Protein AF-A0A7D5W4B3-F1 (afdb_monomer)

Mean predicted aligned error: 7.92 Å

pLDDT: mean 83.07, std 14.77, range [41.31, 96.25]

Sequence (116 aa):
MAVPKTFWTSKSHEIPRAGAFAKDMVEQARRQGVKSESQIPDDLLISAIEHKVVNGGGSFKKWSGRDALRQLEYVDDNSAQVSLRRLISTVVRSTHPEFYDPRLVKRPNTSSVFTS

Organism: Pseudomonas putida (NCBI:txid303)

Structure (mmCIF, N/CA/C/O backbone):
data_AF-A0A7D5W4B3-F1
#
_entry.id   AF-A0A7D5W4B3-F1
#
loop_
_atom_site.group_PDB
_atom_site.id
_atom_site.type_symbol
_atom_site.label_atom_id
_atom_site.label_alt_id
_atom_site.label_comp_id
_atom_site.label_asym_id
_atom_site.label_entity_id
_atom_site.label_seq_id
_atom_site.pdbx_PDB_ins_code
_atom_site.Cartn_x
_atom_site.Cartn_y
_atom_site.Cartn_z
_atom_site.occupancy
_atom_site.B_iso_or_equiv
_atom_site.auth_seq_id
_atom_site.auth_comp_id
_atom_site.auth_asym_id
_atom_site.auth_atom_id
_atom_site.pdbx_PDB_model_num
ATOM 1 N N . MET A 1 1 ? -2.275 -13.425 -0.079 1.00 65.50 1 MET A N 1
ATOM 2 C CA . MET A 1 1 ? -0.846 -13.764 -0.278 1.00 65.50 1 MET A CA 1
ATOM 3 C C . MET A 1 1 ? -0.049 -12.478 -0.254 1.00 65.50 1 MET A C 1
ATOM 5 O O . MET A 1 1 ? -0.571 -11.474 -0.723 1.00 65.50 1 MET A O 1
ATOM 9 N N . ALA A 1 2 ? 1.161 -12.503 0.300 1.00 80.44 2 ALA A N 1
ATOM 10 C CA . ALA A 1 2 ? 2.033 -11.332 0.330 1.00 80.44 2 ALA A CA 1
ATOM 11 C C . ALA A 1 2 ? 2.526 -10.966 -1.080 1.00 80.44 2 ALA A C 1
ATOM 13 O O . ALA A 1 2 ? 2.607 -11.826 -1.956 1.00 80.44 2 ALA A O 1
ATOM 14 N N . VAL A 1 3 ? 2.848 -9.691 -1.287 1.00 85.75 3 VAL A N 1
ATOM 15 C CA . VAL A 1 3 ? 3.474 -9.202 -2.522 1.00 85.75 3 VAL A CA 1
ATOM 16 C C . VAL A 1 3 ? 4.899 -9.746 -2.640 1.00 85.75 3 VAL A C 1
ATOM 18 O O . VAL A 1 3 ? 5.660 -9.597 -1.676 1.00 85.75 3 VAL A O 1
ATOM 21 N N . PRO A 1 4 ? 5.276 -10.371 -3.775 1.00 87.12 4 PRO A N 1
ATOM 22 C CA . PRO A 1 4 ? 6.627 -10.881 -3.977 1.00 87.12 4 PRO A CA 1
ATOM 23 C C . PRO A 1 4 ? 7.687 -9.797 -3.769 1.00 87.12 4 PRO A C 1
ATOM 25 O O . PRO A 1 4 ? 7.521 -8.656 -4.191 1.00 87.12 4 PRO A O 1
ATOM 28 N N . LYS A 1 5 ? 8.820 -10.154 -3.154 1.00 87.06 5 LYS A N 1
ATOM 29 C CA . LYS A 1 5 ? 9.932 -9.209 -2.955 1.00 87.06 5 LYS A CA 1
ATOM 30 C C . LYS A 1 5 ? 10.468 -8.669 -4.287 1.00 87.06 5 LYS A C 1
ATOM 32 O O . LYS A 1 5 ? 10.794 -7.492 -4.376 1.00 87.06 5 LYS A O 1
ATOM 37 N N . THR A 1 6 ? 10.495 -9.516 -5.316 1.00 87.75 6 THR A N 1
ATOM 38 C CA . THR A 1 6 ? 10.935 -9.168 -6.674 1.00 87.75 6 THR A CA 1
ATOM 39 C C . THR A 1 6 ? 10.133 -8.023 -7.278 1.00 87.75 6 THR A C 1
ATOM 41 O O . THR A 1 6 ? 10.736 -7.161 -7.906 1.00 87.75 6 THR A O 1
ATOM 44 N N . PHE A 1 7 ? 8.818 -7.962 -7.033 1.00 90.06 7 PHE A N 1
ATOM 45 C CA . PHE A 1 7 ? 7.976 -6.840 -7.456 1.00 90.06 7 PHE A CA 1
ATOM 46 C C . PHE A 1 7 ? 8.503 -5.525 -6.879 1.00 90.06 7 PHE A C 1
ATOM 48 O O . PHE A 1 7 ? 8.804 -4.595 -7.621 1.00 90.06 7 PHE A O 1
ATOM 55 N N . TRP A 1 8 ? 8.681 -5.460 -5.557 1.00 92.31 8 TRP A N 1
ATOM 56 C CA . TRP A 1 8 ? 9.114 -4.227 -4.907 1.00 92.31 8 TRP A CA 1
ATOM 57 C C . TRP A 1 8 ? 10.511 -3.796 -5.330 1.00 92.31 8 TRP A C 1
ATOM 59 O O . TRP A 1 8 ? 10.734 -2.611 -5.540 1.00 92.31 8 TRP A O 1
ATOM 69 N N . THR A 1 9 ? 11.442 -4.743 -5.454 1.00 89.50 9 THR A N 1
ATOM 70 C CA . THR A 1 9 ? 12.806 -4.445 -5.902 1.00 89.50 9 THR A CA 1
ATOM 71 C C . THR A 1 9 ? 12.821 -3.971 -7.357 1.00 89.50 9 THR A C 1
ATOM 73 O O . THR A 1 9 ? 13.456 -2.969 -7.652 1.00 89.50 9 THR A O 1
ATOM 76 N N . SER A 1 10 ? 12.078 -4.610 -8.267 1.00 88.88 10 SER A N 1
ATOM 77 C CA . SER A 1 10 ? 11.943 -4.124 -9.653 1.00 88.88 10 SER A CA 1
ATOM 78 C C . SER A 1 10 ? 11.392 -2.693 -9.675 1.00 88.88 10 SER A C 1
ATOM 80 O O . SER A 1 10 ? 12.019 -1.798 -10.243 1.00 88.88 10 SER A O 1
ATOM 82 N N . LYS A 1 11 ? 10.296 -2.426 -8.952 1.00 89.38 11 LYS A N 1
ATOM 83 C CA . LYS A 1 11 ? 9.685 -1.089 -8.931 1.00 89.38 11 LYS A CA 1
ATOM 84 C C . LYS A 1 11 ? 10.538 -0.027 -8.245 1.00 89.38 11 LYS A C 1
ATOM 86 O O . LYS A 1 11 ? 10.508 1.114 -8.695 1.00 89.38 11 LYS A O 1
ATOM 91 N N . SER A 1 12 ? 11.350 -0.379 -7.246 1.00 89.69 12 SER A N 1
ATOM 92 C CA . SER A 1 12 ? 12.285 0.570 -6.626 1.00 89.69 12 SER A CA 1
ATOM 93 C C . SER A 1 12 ? 13.354 1.078 -7.594 1.00 89.69 12 SER A C 1
ATOM 95 O O . SER A 1 12 ? 13.852 2.185 -7.422 1.00 89.69 12 SER A O 1
ATOM 97 N N . HIS A 1 13 ? 13.718 0.276 -8.600 1.00 87.94 13 HIS A N 1
ATOM 98 C CA . HIS A 1 13 ? 14.693 0.661 -9.623 1.00 87.94 13 HIS A CA 1
ATOM 99 C C . HIS A 1 13 ? 14.042 1.331 -10.839 1.00 87.94 13 HIS A C 1
ATOM 101 O O . HIS A 1 13 ? 14.613 2.256 -11.407 1.00 87.94 13 HIS A O 1
ATOM 107 N N . GLU A 1 14 ? 12.858 0.868 -11.243 1.00 87.69 14 GLU A N 1
ATOM 108 C CA . GLU A 1 14 ? 12.176 1.327 -12.460 1.00 87.69 14 GLU A CA 1
ATOM 109 C C . GLU A 1 14 ? 11.412 2.645 -12.281 1.00 87.69 14 GLU A C 1
ATOM 111 O O . GLU A 1 14 ? 11.210 3.369 -13.255 1.00 87.69 14 GLU A O 1
ATOM 116 N N . ILE A 1 15 ? 10.944 2.950 -11.065 1.00 87.12 15 ILE A N 1
ATOM 117 C CA . ILE A 1 15 ? 9.976 4.028 -10.832 1.00 87.12 15 ILE A CA 1
ATOM 118 C C . ILE A 1 15 ? 10.611 5.172 -10.031 1.00 87.12 15 ILE A C 1
ATOM 120 O O . ILE A 1 15 ? 10.614 5.137 -8.800 1.00 87.12 15 ILE A O 1
ATOM 124 N N . PRO A 1 16 ? 11.075 6.247 -10.698 1.00 79.06 16 PRO A N 1
ATOM 125 C CA . PRO A 1 16 ? 11.651 7.407 -10.016 1.00 79.06 16 PRO A CA 1
ATOM 126 C C . PRO A 1 16 ? 10.604 8.248 -9.266 1.00 79.06 16 PRO A C 1
ATOM 128 O O . PRO A 1 16 ? 10.953 9.018 -8.376 1.00 79.06 16 PRO A O 1
ATOM 131 N N . ARG A 1 17 ? 9.314 8.121 -9.613 1.00 87.12 17 ARG A N 1
ATOM 132 C CA . ARG A 1 17 ? 8.193 8.849 -8.992 1.00 87.12 17 ARG A CA 1
ATOM 133 C C . ARG A 1 17 ? 7.259 7.892 -8.251 1.00 87.12 17 ARG A C 1
ATOM 135 O O . ARG A 1 17 ? 6.129 7.661 -8.678 1.00 87.12 17 ARG A O 1
ATOM 142 N N . ALA A 1 18 ? 7.747 7.331 -7.146 1.00 89.75 18 ALA A N 1
ATOM 143 C CA . ALA A 1 18 ? 7.026 6.328 -6.362 1.00 89.75 18 ALA A CA 1
ATOM 144 C C . ALA A 1 18 ? 5.637 6.801 -5.882 1.00 89.75 18 ALA A C 1
ATOM 146 O O . ALA A 1 18 ? 4.694 6.014 -5.929 1.00 89.75 18 ALA A O 1
ATOM 147 N N . GLY A 1 19 ? 5.481 8.076 -5.502 1.00 89.75 19 GLY A N 1
ATOM 148 C CA . GLY A 1 19 ? 4.187 8.636 -5.092 1.00 89.75 19 GLY A CA 1
ATOM 149 C C . GLY A 1 19 ? 3.131 8.664 -6.205 1.00 89.75 19 GLY A C 1
ATOM 150 O O . GLY A 1 19 ? 1.991 8.263 -5.979 1.00 89.75 19 GLY A O 1
ATOM 151 N N . ALA A 1 20 ? 3.504 9.061 -7.430 1.00 92.44 20 ALA A N 1
ATOM 152 C CA . ALA A 1 20 ? 2.579 9.058 -8.571 1.00 92.44 20 ALA A CA 1
ATOM 153 C C . ALA A 1 20 ? 2.141 7.629 -8.923 1.00 92.44 20 ALA A C 1
ATOM 155 O O . ALA A 1 20 ? 0.956 7.357 -9.069 1.00 92.44 20 ALA A O 1
ATOM 156 N N . PHE A 1 21 ? 3.095 6.698 -8.945 1.00 93.00 21 PHE A N 1
ATOM 157 C CA . PHE A 1 21 ? 2.806 5.285 -9.166 1.00 93.00 21 PHE A CA 1
ATOM 158 C C . PHE A 1 21 ? 1.881 4.692 -8.094 1.00 93.00 21 PHE A C 1
ATOM 160 O O . PHE A 1 21 ? 0.921 4.001 -8.422 1.00 93.00 21 PHE A O 1
ATOM 167 N N . ALA A 1 22 ? 2.133 4.979 -6.814 1.00 94.62 22 ALA A N 1
ATOM 168 C CA . ALA A 1 22 ? 1.284 4.512 -5.723 1.00 94.62 22 ALA A CA 1
ATOM 169 C C . ALA A 1 22 ? -0.153 5.042 -5.848 1.00 94.62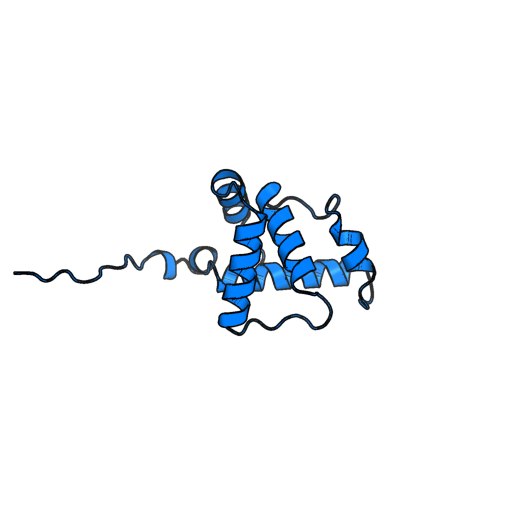 22 ALA A C 1
ATOM 171 O O . ALA A 1 22 ? -1.106 4.288 -5.641 1.00 94.62 22 ALA A O 1
ATOM 172 N N . LYS A 1 23 ? -0.308 6.314 -6.230 1.00 95.75 23 LYS A N 1
ATOM 173 C CA . LYS A 1 23 ? -1.610 6.929 -6.491 1.00 95.75 23 LYS A CA 1
ATOM 174 C C . LYS A 1 23 ? -2.341 6.234 -7.640 1.00 95.75 23 LYS A C 1
ATOM 176 O O . LYS A 1 23 ? -3.477 5.805 -7.450 1.00 95.75 23 LYS A O 1
ATOM 181 N N . ASP A 1 24 ? -1.672 6.045 -8.776 1.00 94.38 24 ASP A N 1
ATOM 182 C CA . ASP A 1 24 ? -2.251 5.383 -9.950 1.00 94.38 24 ASP A CA 1
ATOM 183 C C . ASP A 1 24 ? -2.703 3.953 -9.626 1.00 94.38 24 ASP A C 1
ATOM 185 O O . ASP A 1 24 ? -3.786 3.531 -10.035 1.00 94.38 24 ASP A O 1
ATOM 189 N N . MET A 1 25 ? -1.919 3.217 -8.828 1.00 93.25 25 MET A N 1
ATOM 190 C CA . MET A 1 25 ? -2.296 1.876 -8.381 1.00 93.25 25 MET A CA 1
ATOM 191 C C . MET A 1 25 ? -3.578 1.881 -7.549 1.00 93.25 25 MET A C 1
ATOM 193 O O . MET A 1 25 ? -4.463 1.051 -7.762 1.00 93.25 25 MET A O 1
ATOM 197 N N . VAL A 1 26 ? -3.684 2.795 -6.583 1.00 93.88 26 VAL A N 1
ATOM 198 C CA . VAL A 1 26 ? -4.875 2.888 -5.733 1.00 93.88 26 VAL A CA 1
ATOM 199 C C . VAL A 1 26 ? -6.082 3.299 -6.571 1.00 93.88 26 VAL A C 1
ATOM 201 O O . VAL A 1 26 ? -7.109 2.627 -6.505 1.00 93.88 26 VAL A O 1
ATOM 204 N N . GLU A 1 27 ? -5.959 4.305 -7.438 1.00 94.12 27 GLU A N 1
ATOM 205 C CA . GLU A 1 27 ? -7.043 4.712 -8.338 1.00 94.12 27 GLU A CA 1
ATOM 206 C C . GLU A 1 27 ? -7.505 3.571 -9.255 1.00 94.12 27 GLU A C 1
ATOM 208 O O . GLU A 1 27 ? -8.708 3.328 -9.392 1.00 94.12 27 GLU A O 1
ATOM 213 N N . GLN A 1 28 ? -6.573 2.835 -9.864 1.00 91.94 28 GLN A N 1
ATOM 214 C CA . GLN A 1 28 ? -6.897 1.696 -10.719 1.00 91.94 28 GLN A CA 1
ATOM 215 C C . GLN A 1 28 ? -7.598 0.585 -9.928 1.00 91.94 28 GLN A C 1
ATOM 217 O O . GLN A 1 28 ? -8.611 0.057 -10.390 1.00 91.94 28 GLN A O 1
ATOM 222 N N . ALA A 1 29 ? -7.127 0.267 -8.720 1.00 91.31 29 ALA A N 1
ATOM 223 C CA . ALA A 1 29 ? -7.770 -0.713 -7.847 1.00 91.31 29 ALA A CA 1
ATOM 224 C C . ALA A 1 29 ? -9.208 -0.301 -7.484 1.00 91.31 29 ALA A C 1
ATOM 226 O O . ALA A 1 29 ? -10.122 -1.129 -7.517 1.00 91.31 29 ALA A O 1
ATOM 227 N N . ARG A 1 30 ? -9.440 0.989 -7.201 1.00 90.12 30 ARG A N 1
ATOM 228 C CA . ARG A 1 30 ? -10.781 1.537 -6.929 1.00 90.12 30 ARG A CA 1
ATOM 229 C C . ARG A 1 30 ? -11.699 1.397 -8.143 1.00 90.12 30 ARG A C 1
ATOM 231 O O . ARG A 1 30 ? -12.830 0.940 -7.992 1.00 90.12 30 ARG A O 1
ATOM 238 N N . ARG A 1 31 ? -11.202 1.695 -9.351 1.00 89.69 31 ARG A N 1
ATOM 239 C CA . ARG A 1 31 ? -11.946 1.492 -10.613 1.00 89.69 31 ARG A CA 1
ATOM 240 C C . ARG A 1 31 ? -12.302 0.023 -10.859 1.00 89.69 31 ARG A C 1
ATOM 242 O O . ARG A 1 31 ? -13.329 -0.256 -11.465 1.00 89.69 31 ARG A O 1
ATOM 249 N N . GLN A 1 32 ? -11.492 -0.909 -10.361 1.00 86.62 32 GLN A N 1
ATOM 250 C CA . GLN A 1 32 ? -11.760 -2.351 -10.414 1.00 86.62 32 GLN A CA 1
ATOM 251 C C . GLN A 1 32 ? -12.659 -2.861 -9.271 1.00 86.62 32 GLN A C 1
ATOM 253 O O . GLN A 1 32 ? -12.897 -4.063 -9.159 1.00 86.62 32 GLN A O 1
ATOM 258 N N . GLY A 1 33 ? -13.170 -1.972 -8.414 1.00 85.31 33 GLY A N 1
ATOM 259 C CA . GLY A 1 33 ? -14.093 -2.325 -7.336 1.00 85.31 33 GLY A CA 1
ATOM 260 C C . GLY A 1 33 ? -13.422 -2.794 -6.043 1.00 85.31 33 GLY A C 1
ATOM 261 O O . GLY A 1 33 ? -14.117 -3.279 -5.146 1.00 85.31 33 GLY A O 1
ATOM 262 N N . VAL A 1 34 ? -12.099 -2.634 -5.895 1.00 86.06 34 VAL A N 1
ATOM 263 C CA . VAL A 1 34 ? -11.436 -2.825 -4.597 1.00 86.06 34 VAL A CA 1
ATOM 264 C C . VAL A 1 34 ? -11.958 -1.751 -3.648 1.00 86.06 34 VAL A C 1
ATOM 266 O O . VAL A 1 34 ? -11.681 -0.564 -3.819 1.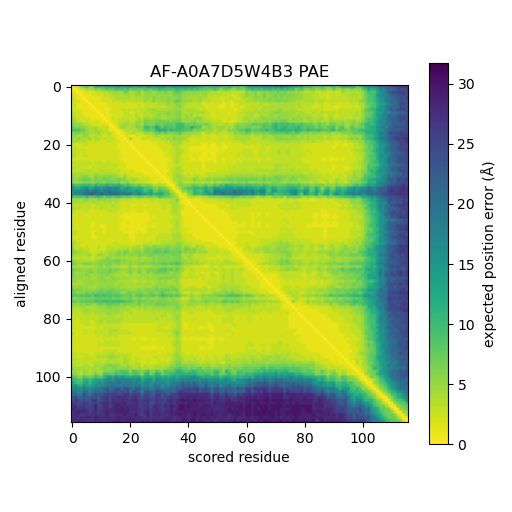00 86.06 34 VAL A O 1
ATOM 269 N N . LYS A 1 35 ? -12.731 -2.163 -2.641 1.00 79.31 35 LYS A N 1
ATOM 270 C CA . LYS A 1 35 ? -13.266 -1.262 -1.612 1.00 79.31 35 LYS A CA 1
ATOM 271 C C . LYS A 1 35 ? -12.159 -0.812 -0.669 1.00 79.31 35 LYS A C 1
ATOM 273 O O . LYS A 1 35 ? -11.183 -1.539 -0.466 1.00 79.31 35 LYS A O 1
ATOM 278 N N . SER A 1 36 ? -12.288 0.388 -0.106 1.00 68.88 36 SER A N 1
ATOM 279 C CA . SER A 1 36 ? -11.425 0.735 1.019 1.00 68.88 36 SER A CA 1
ATOM 280 C C . SER A 1 36 ? -11.845 -0.100 2.217 1.00 68.88 36 SER A C 1
ATOM 282 O O . SER A 1 36 ? -13.043 -0.303 2.430 1.00 68.88 36 SER A O 1
ATOM 284 N N . GLU A 1 37 ? -10.882 -0.605 2.986 1.00 66.00 37 GLU A N 1
ATOM 285 C CA . GLU A 1 37 ? -11.214 -0.988 4.354 1.00 66.00 37 GLU A CA 1
ATOM 286 C C . GLU A 1 37 ? -11.615 0.298 5.077 1.00 66.00 37 GLU A C 1
ATOM 288 O O . GLU A 1 37 ? -10.932 1.313 4.949 1.00 66.00 37 GLU A O 1
ATOM 293 N N . SER A 1 38 ? -12.751 0.276 5.776 1.00 62.41 38 SER A N 1
ATOM 294 C CA . SER A 1 38 ? -13.445 1.484 6.248 1.00 62.41 38 SER A CA 1
ATOM 295 C C . SER A 1 38 ? -12.598 2.398 7.135 1.00 62.41 38 SER A C 1
ATOM 297 O O . SER A 1 38 ? -12.941 3.563 7.295 1.00 62.41 38 SER A O 1
ATOM 299 N N . GLN A 1 39 ? -11.505 1.885 7.701 1.00 82.19 39 GLN A N 1
ATOM 300 C CA . GLN A 1 39 ? -10.643 2.611 8.625 1.00 82.19 39 GLN A CA 1
ATOM 301 C C . GLN A 1 39 ? -9.360 3.148 7.975 1.00 82.19 39 GLN A C 1
ATOM 303 O O . GLN A 1 39 ? -8.799 4.101 8.500 1.00 82.19 39 GLN A O 1
ATOM 308 N N . ILE A 1 40 ? -8.881 2.597 6.850 1.00 90.31 40 ILE A N 1
ATOM 309 C CA . ILE A 1 40 ? -7.624 3.047 6.223 1.00 90.31 40 ILE A CA 1
ATOM 310 C C . ILE A 1 40 ? -7.954 3.994 5.060 1.00 90.31 40 ILE A C 1
ATOM 312 O O . ILE A 1 40 ? -8.483 3.537 4.043 1.00 90.31 40 ILE A O 1
ATOM 316 N N . PRO A 1 41 ? -7.639 5.298 5.168 1.00 91.44 41 PRO A N 1
ATOM 317 C CA . PRO A 1 41 ? -7.881 6.244 4.086 1.00 91.44 41 PRO A CA 1
ATOM 318 C C . PRO A 1 41 ? -6.907 6.032 2.919 1.00 91.44 41 PRO A C 1
ATOM 320 O O . PRO A 1 41 ? -5.779 5.564 3.104 1.00 91.44 41 PRO A O 1
ATOM 323 N N . ASP A 1 42 ? -7.334 6.422 1.716 1.00 92.38 42 ASP A N 1
ATOM 324 C CA . ASP A 1 42 ? -6.563 6.237 0.480 1.00 92.38 42 ASP A CA 1
ATOM 325 C C . ASP A 1 42 ? -5.203 6.938 0.547 1.00 92.38 42 ASP A C 1
ATOM 327 O O . ASP A 1 42 ? -4.205 6.334 0.169 1.00 92.38 42 ASP A O 1
ATOM 331 N N . ASP A 1 43 ? -5.116 8.138 1.126 1.00 93.38 43 ASP A N 1
ATOM 332 C CA . ASP A 1 43 ? -3.843 8.856 1.287 1.00 93.38 43 ASP A CA 1
ATOM 333 C C . ASP A 1 43 ? -2.825 8.067 2.124 1.00 93.38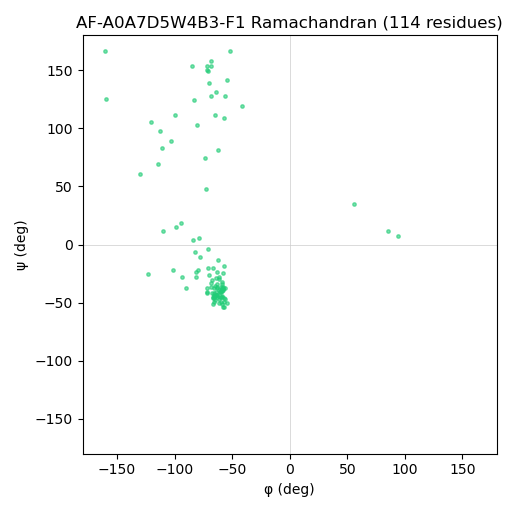 43 ASP A C 1
ATOM 335 O O . ASP A 1 43 ? -1.633 8.010 1.804 1.00 93.38 43 ASP A O 1
ATOM 339 N N . LEU A 1 44 ? -3.298 7.393 3.177 1.00 93.81 44 LEU A N 1
ATOM 340 C CA . LEU A 1 44 ? -2.450 6.569 4.033 1.00 93.81 44 LEU A CA 1
ATOM 341 C C . LEU A 1 44 ? -2.009 5.292 3.307 1.00 93.81 44 LEU A C 1
ATOM 343 O O . LEU A 1 44 ? -0.859 4.866 3.435 1.00 93.81 44 LEU A O 1
ATOM 347 N N . LEU A 1 45 ? -2.896 4.705 2.502 1.00 94.31 45 LEU A N 1
ATOM 348 C CA . LEU A 1 45 ? -2.579 3.560 1.652 1.00 94.31 45 LEU A CA 1
ATOM 349 C C . LEU A 1 45 ? -1.564 3.921 0.556 1.00 94.31 45 LEU A C 1
ATOM 351 O O . LEU A 1 45 ? -0.598 3.181 0.360 1.00 94.31 45 LEU A O 1
ATOM 355 N N . ILE A 1 46 ? -1.745 5.063 -0.113 1.00 95.56 46 ILE A N 1
ATOM 356 C CA . ILE A 1 46 ? -0.831 5.600 -1.130 1.00 95.56 46 ILE A CA 1
ATOM 357 C C . ILE A 1 46 ? 0.554 5.804 -0.513 1.00 95.56 46 ILE A C 1
ATOM 359 O O . ILE A 1 46 ? 1.532 5.257 -1.020 1.00 95.56 46 ILE A O 1
ATOM 363 N N . SER A 1 47 ? 0.636 6.491 0.631 1.00 96.25 47 SER A N 1
ATOM 364 C CA . SER A 1 47 ? 1.903 6.707 1.342 1.00 96.25 47 SER A CA 1
ATOM 365 C C . SER A 1 47 ? 2.586 5.390 1.740 1.00 96.25 47 SER A C 1
ATOM 367 O O . SER A 1 47 ? 3.810 5.260 1.653 1.00 96.25 47 SER A O 1
ATOM 369 N N . ALA A 1 48 ? 1.816 4.375 2.145 1.00 95.00 48 ALA A N 1
ATOM 370 C CA . ALA A 1 48 ? 2.368 3.071 2.500 1.00 95.00 48 ALA A CA 1
ATOM 371 C C . ALA A 1 48 ? 2.950 2.327 1.287 1.00 95.00 48 ALA A C 1
ATOM 373 O O . ALA A 1 48 ? 4.010 1.700 1.394 1.00 95.00 48 ALA A O 1
ATOM 374 N N . ILE A 1 49 ? 2.266 2.376 0.139 1.00 94.69 49 ILE A N 1
ATOM 375 C CA . ILE A 1 49 ? 2.734 1.772 -1.117 1.00 94.69 49 ILE A CA 1
ATOM 376 C C . ILE A 1 49 ? 3.975 2.510 -1.617 1.00 94.69 49 ILE A C 1
ATOM 378 O O . ILE A 1 49 ? 4.965 1.861 -1.949 1.00 94.69 49 ILE A O 1
ATOM 382 N N . GLU A 1 50 ? 3.970 3.842 -1.596 1.00 95.88 50 GLU A N 1
ATOM 383 C CA . GLU A 1 50 ? 5.136 4.657 -1.937 1.00 95.88 50 GLU A CA 1
ATOM 384 C C . GLU A 1 50 ? 6.349 4.263 -1.085 1.00 95.88 50 GLU A C 1
ATOM 386 O O . GLU A 1 50 ? 7.407 3.936 -1.626 1.00 95.88 50 GLU A O 1
ATOM 391 N N . HIS A 1 51 ? 6.186 4.182 0.241 1.00 95.12 51 HIS A N 1
ATOM 392 C CA . HIS A 1 51 ? 7.255 3.752 1.147 1.00 95.12 51 HIS A CA 1
ATOM 393 C C . HIS A 1 51 ? 7.781 2.356 0.799 1.00 95.12 51 HIS A C 1
ATOM 395 O O . HIS A 1 51 ? 8.988 2.106 0.867 1.00 95.12 51 HIS A O 1
ATOM 401 N N . LYS A 1 52 ? 6.896 1.429 0.415 1.00 94.06 52 LYS A N 1
ATOM 402 C CA . LYS A 1 52 ? 7.285 0.083 -0.024 1.00 94.06 52 LYS A CA 1
ATOM 403 C C . LYS A 1 52 ? 8.078 0.106 -1.323 1.00 94.06 52 LYS A C 1
ATOM 405 O O . LYS A 1 52 ? 9.059 -0.627 -1.409 1.00 94.06 52 LYS A O 1
ATOM 410 N N . VAL A 1 53 ? 7.690 0.931 -2.290 1.00 93.44 53 VAL A N 1
ATOM 411 C CA . VAL A 1 53 ? 8.399 1.078 -3.566 1.00 93.44 53 VAL A CA 1
ATOM 412 C C . VAL A 1 53 ? 9.772 1.698 -3.338 1.00 93.44 53 VAL A C 1
ATOM 414 O O . VAL A 1 53 ? 10.763 1.092 -3.720 1.00 93.44 53 VAL A O 1
ATOM 417 N N . VAL A 1 54 ? 9.866 2.823 -2.625 1.00 93.06 54 VAL A N 1
AT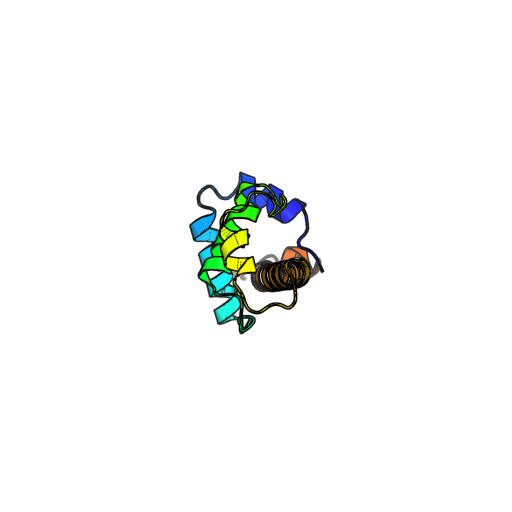OM 418 C CA . VAL A 1 54 ? 11.149 3.501 -2.351 1.00 93.06 54 VAL A CA 1
ATOM 419 C C . VAL A 1 54 ? 12.142 2.580 -1.635 1.00 93.06 54 VAL A C 1
ATOM 421 O O . VAL A 1 54 ? 13.333 2.595 -1.927 1.00 93.06 54 VAL A O 1
ATOM 424 N N . ASN A 1 55 ? 11.661 1.739 -0.715 1.00 91.94 55 ASN A N 1
ATOM 425 C CA . ASN A 1 55 ? 12.512 0.867 0.098 1.00 91.94 55 ASN A CA 1
ATOM 426 C C . ASN A 1 55 ? 12.598 -0.583 -0.411 1.00 91.94 55 ASN A C 1
ATOM 428 O O . ASN A 1 55 ? 12.967 -1.471 0.364 1.00 91.94 55 ASN A O 1
ATOM 432 N N . GLY A 1 56 ? 12.188 -0.871 -1.651 1.00 89.88 56 GLY A N 1
ATOM 433 C CA . GLY A 1 56 ? 12.275 -2.222 -2.223 1.00 89.88 56 GLY A CA 1
ATOM 434 C C . GLY A 1 56 ? 11.565 -3.301 -1.388 1.00 89.88 56 GLY A C 1
ATOM 435 O O . GLY A 1 56 ? 12.036 -4.433 -1.275 1.00 89.88 56 GLY A O 1
ATOM 436 N N . GLY A 1 57 ? 10.444 -2.948 -0.753 1.00 89.50 57 GLY A N 1
ATOM 437 C CA . GLY A 1 57 ? 9.616 -3.848 0.052 1.00 89.50 57 GLY A CA 1
ATOM 438 C C . GLY A 1 57 ? 9.937 -3.834 1.548 1.00 89.50 57 GLY A C 1
ATOM 439 O O . GLY A 1 57 ? 9.368 -4.635 2.300 1.00 89.50 57 GLY A O 1
ATOM 440 N N . GLY A 1 58 ? 10.806 -2.919 1.991 1.00 87.75 58 GLY A N 1
ATOM 441 C CA . GLY A 1 58 ? 11.246 -2.751 3.377 1.00 87.75 58 GLY A CA 1
ATOM 442 C C . GLY A 1 58 ? 10.125 -2.624 4.422 1.00 87.75 58 GLY A C 1
ATOM 443 O O . GLY A 1 58 ? 8.941 -2.464 4.118 1.00 87.75 58 GLY A O 1
ATOM 444 N N . SER A 1 59 ? 10.484 -2.754 5.701 1.00 88.75 59 SER A N 1
ATOM 445 C CA . SER A 1 59 ? 9.512 -2.717 6.807 1.00 88.75 59 SER A CA 1
ATOM 446 C C . SER A 1 59 ? 8.873 -1.331 7.006 1.00 88.75 59 SER A C 1
ATOM 448 O O . SER A 1 59 ? 9.484 -0.310 6.692 1.00 88.75 59 SER A O 1
ATOM 450 N N . PHE A 1 60 ? 7.695 -1.291 7.638 1.00 90.31 60 PHE A N 1
ATOM 451 C CA . PHE A 1 60 ? 7.028 -0.046 8.051 1.00 90.31 60 PHE A CA 1
ATOM 452 C C . PHE A 1 60 ? 7.595 0.567 9.341 1.00 90.31 60 PHE A C 1
ATOM 454 O O . PHE A 1 60 ? 7.060 1.553 9.833 1.00 90.31 60 PHE A O 1
ATOM 461 N N . LYS A 1 61 ? 8.682 0.022 9.913 1.00 86.81 61 LYS A N 1
ATOM 462 C CA . LYS A 1 61 ? 9.233 0.519 11.189 1.00 86.81 61 LYS A CA 1
ATOM 463 C C . LYS A 1 61 ? 9.629 1.999 11.144 1.00 86.81 61 LYS A C 1
ATOM 465 O O . LYS A 1 61 ? 9.531 2.657 12.170 1.00 86.81 61 LYS A O 1
ATOM 470 N N . LYS A 1 62 ? 10.081 2.485 9.983 1.00 87.44 62 LYS A N 1
ATOM 471 C CA . LYS A 1 62 ? 10.519 3.872 9.746 1.00 87.44 62 LYS A CA 1
ATOM 472 C C . LYS A 1 62 ? 9.554 4.664 8.850 1.00 87.44 62 LYS A C 1
ATOM 474 O O . LYS A 1 62 ? 9.930 5.705 8.331 1.00 87.44 62 LYS A O 1
ATOM 479 N N . TRP A 1 63 ? 8.357 4.139 8.595 1.00 93.69 63 TRP A N 1
ATOM 480 C CA . TRP A 1 63 ? 7.366 4.828 7.773 1.00 93.69 63 TRP A CA 1
ATOM 481 C C . TRP A 1 63 ? 6.605 5.839 8.633 1.00 93.69 63 TRP A C 1
ATOM 483 O O . TRP A 1 63 ? 6.021 5.461 9.648 1.00 93.69 63 TRP A O 1
ATOM 493 N N . SER A 1 64 ? 6.608 7.108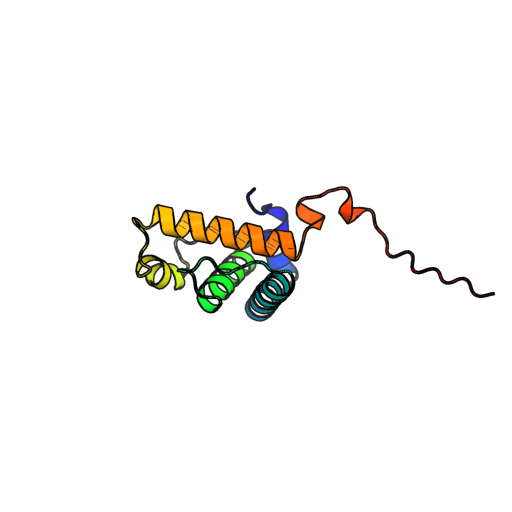 8.223 1.00 87.75 64 SER A N 1
ATOM 494 C CA . SER A 1 64 ? 5.986 8.219 8.958 1.00 87.75 64 SER A CA 1
ATOM 495 C C . SER A 1 64 ? 4.471 8.067 9.130 1.00 87.75 64 SER A C 1
ATOM 497 O O . SER A 1 64 ? 3.926 8.514 10.131 1.00 87.75 64 SER A O 1
ATOM 499 N N . GLY A 1 65 ? 3.788 7.369 8.216 1.00 89.81 65 GLY A N 1
ATOM 500 C CA . GLY A 1 65 ? 2.351 7.096 8.331 1.00 89.81 65 GLY A CA 1
ATOM 501 C C . GLY A 1 65 ? 1.977 6.084 9.420 1.00 89.81 65 GLY A C 1
ATOM 502 O O . GLY A 1 65 ? 0.795 5.857 9.667 1.00 89.81 65 GLY A O 1
ATOM 503 N N . ARG A 1 66 ? 2.948 5.472 10.112 1.00 88.94 66 ARG A N 1
ATOM 504 C CA . ARG A 1 66 ? 2.666 4.482 11.161 1.00 88.94 66 ARG A CA 1
ATOM 505 C C . ARG A 1 66 ? 1.903 5.070 12.352 1.00 88.94 66 ARG A C 1
ATOM 507 O O . ARG A 1 66 ? 1.072 4.368 12.924 1.00 88.94 66 ARG A O 1
ATOM 514 N N . ASP A 1 67 ? 2.152 6.326 12.708 1.00 88.75 67 ASP A N 1
ATOM 515 C CA . ASP A 1 67 ? 1.438 6.974 13.814 1.00 88.75 67 ASP A CA 1
ATOM 516 C C . ASP A 1 67 ? -0.015 7.272 13.436 1.00 88.75 67 ASP A C 1
ATOM 518 O O . ASP A 1 67 ? -0.919 6.973 14.212 1.00 88.75 67 ASP A O 1
ATOM 522 N N . ALA A 1 68 ? -0.256 7.732 12.204 1.00 89.31 68 ALA A N 1
ATOM 523 C CA . ALA A 1 68 ? -1.608 7.887 11.667 1.00 89.31 68 ALA A CA 1
ATOM 524 C C . ALA A 1 68 ? -2.350 6.540 11.611 1.00 89.31 68 ALA A C 1
ATOM 526 O O . ALA A 1 68 ? -3.516 6.468 11.976 1.00 89.31 68 ALA A O 1
ATOM 527 N N . LEU A 1 69 ? -1.659 5.454 11.239 1.00 89.31 69 LEU A N 1
ATOM 528 C CA . LEU A 1 69 ? -2.220 4.099 11.260 1.00 89.31 69 LEU A CA 1
ATOM 529 C C . LEU A 1 69 ? -2.602 3.645 12.681 1.00 89.31 69 LEU A C 1
ATOM 531 O O . LEU A 1 69 ? -3.612 2.972 12.855 1.00 89.31 69 LEU A O 1
ATO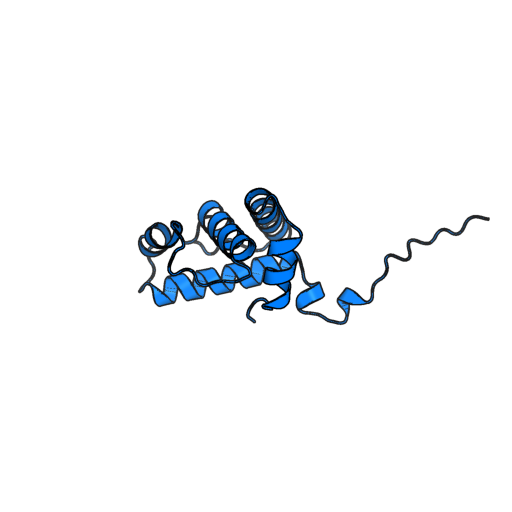M 535 N N . ARG A 1 70 ? -1.806 4.004 13.696 1.00 86.00 70 ARG A N 1
ATOM 536 C CA . ARG A 1 70 ? -2.082 3.695 15.111 1.00 86.00 70 ARG A CA 1
ATOM 537 C C . ARG A 1 70 ? -3.251 4.477 15.696 1.00 86.00 70 ARG A C 1
ATOM 539 O O . ARG A 1 70 ? -3.841 4.013 16.662 1.00 86.00 70 ARG A O 1
ATOM 546 N N . GLN A 1 71 ? -3.539 5.656 15.155 1.00 86.88 71 GLN A N 1
ATOM 547 C CA . GLN A 1 71 ? -4.666 6.489 15.582 1.00 86.88 71 GLN A CA 1
ATOM 548 C C . GLN A 1 71 ? -6.009 5.997 15.032 1.00 86.88 71 GLN A C 1
ATOM 550 O O . GLN A 1 71 ? -7.056 6.470 15.464 1.00 86.88 71 GLN A O 1
ATOM 555 N N . LEU A 1 72 ? -5.990 5.053 14.091 1.00 87.69 72 LEU A N 1
ATOM 556 C CA . LEU A 1 72 ? -7.196 4.392 13.612 1.00 87.69 72 LEU A CA 1
ATOM 557 C C . LEU A 1 72 ? -7.754 3.461 14.696 1.00 87.69 72 LEU A C 1
ATOM 559 O O . LEU A 1 72 ? -6.996 2.868 15.462 1.00 87.69 72 LEU A O 1
ATOM 563 N N . GLU A 1 73 ? -9.075 3.283 14.717 1.00 85.88 73 GLU A N 1
ATOM 564 C CA . GLU A 1 73 ? -9.821 2.484 15.706 1.00 85.88 73 GLU A CA 1
ATOM 565 C C . GLU A 1 73 ? -9.644 0.957 15.531 1.00 85.88 73 GLU A C 1
ATOM 567 O O . GLU A 1 73 ? -10.606 0.185 15.509 1.00 85.88 73 GLU A O 1
ATOM 572 N N . TYR A 1 74 ? -8.404 0.497 15.372 1.00 86.56 74 TYR A N 1
ATOM 573 C CA . TYR A 1 74 ? -8.052 -0.916 15.450 1.00 86.56 74 TYR A CA 1
ATOM 574 C C . TYR A 1 74 ? -7.811 -1.326 16.904 1.00 86.56 74 TYR A C 1
ATOM 576 O O . TYR A 1 74 ? -7.377 -0.532 17.734 1.00 86.56 74 TYR A O 1
ATOM 584 N N . VAL A 1 75 ? -8.025 -2.613 17.190 1.00 85.81 75 VAL A N 1
ATOM 585 C CA . VAL A 1 75 ? -7.801 -3.206 18.521 1.00 85.81 75 VAL A CA 1
ATOM 586 C C . VAL A 1 75 ? -6.351 -3.030 18.993 1.00 85.81 75 VAL A C 1
ATOM 588 O O . VAL A 1 75 ? -6.106 -2.818 20.178 1.00 85.81 75 VAL A O 1
ATOM 591 N N . ASP A 1 76 ? -5.387 -3.110 18.071 1.00 87.81 76 ASP A N 1
ATOM 592 C CA . ASP A 1 76 ? -3.959 -2.972 18.352 1.00 87.81 76 ASP A CA 1
ATOM 593 C C . ASP A 1 76 ? -3.140 -2.638 17.079 1.00 87.81 76 ASP A C 1
ATOM 595 O O . ASP A 1 76 ? -3.603 -2.795 15.944 1.00 87.81 76 ASP A O 1
ATOM 599 N N . ASP A 1 77 ? -1.882 -2.213 17.265 1.00 86.38 77 ASP A N 1
ATOM 600 C CA . ASP A 1 77 ? -0.938 -1.855 16.186 1.00 86.38 77 ASP A CA 1
ATOM 601 C C . ASP A 1 77 ? -0.668 -3.018 15.212 1.00 86.38 77 ASP A C 1
ATOM 603 O O . ASP A 1 77 ? -0.475 -2.809 14.012 1.00 86.38 77 ASP A O 1
ATOM 607 N N . ASN A 1 78 ? -0.658 -4.264 15.693 1.00 89.50 78 ASN A N 1
ATOM 608 C CA . ASN A 1 78 ? -0.442 -5.420 14.829 1.00 89.50 78 ASN A CA 1
ATOM 609 C C . ASN A 1 78 ? -1.664 -5.673 13.934 1.00 89.50 78 ASN A C 1
ATOM 611 O O . ASN A 1 78 ? -1.491 -5.907 12.736 1.00 89.50 78 ASN A O 1
ATOM 615 N N . SER A 1 79 ? -2.877 -5.551 14.469 1.00 89.38 79 SER A N 1
ATOM 616 C CA . SER A 1 79 ? -4.134 -5.628 13.721 1.00 89.38 79 SER A CA 1
ATOM 617 C C . SER A 1 79 ? -4.204 -4.559 12.624 1.00 89.38 79 SER A C 1
ATOM 619 O O . SER A 1 79 ? -4.497 -4.885 11.468 1.00 89.38 79 SER A O 1
ATOM 621 N N . ALA A 1 80 ? -3.815 -3.317 12.929 1.00 89.81 80 ALA A N 1
ATOM 622 C CA . ALA A 1 80 ? -3.739 -2.242 11.939 1.00 89.81 80 ALA A CA 1
ATOM 623 C C . ALA A 1 80 ? -2.706 -2.546 10.832 1.00 89.81 80 ALA A C 1
ATOM 625 O O . ALA A 1 80 ? -2.989 -2.438 9.638 1.00 89.81 80 ALA A O 1
ATOM 626 N N . GLN A 1 81 ? -1.511 -3.027 11.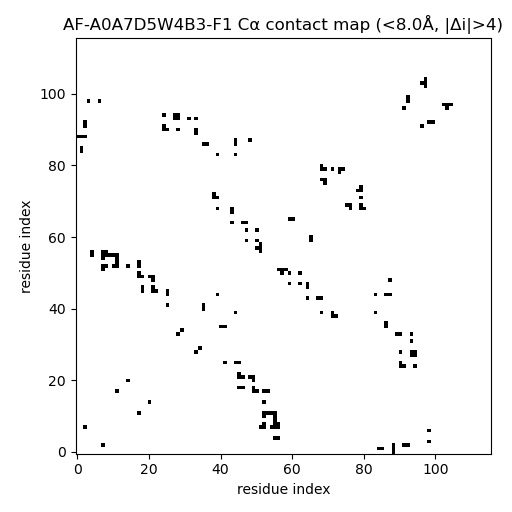199 1.00 90.12 81 GLN A N 1
ATOM 627 C CA . GLN A 1 81 ? -0.469 -3.390 10.230 1.00 90.12 81 GLN A CA 1
ATOM 628 C C . GLN A 1 81 ? -0.813 -4.625 9.387 1.00 90.12 81 GLN A C 1
ATOM 630 O O . GLN A 1 81 ? -0.355 -4.749 8.247 1.00 90.12 81 GLN A O 1
ATOM 635 N N . VAL A 1 82 ? -1.544 -5.599 9.934 1.00 90.44 82 VAL A N 1
ATOM 636 C CA . VAL A 1 82 ? -2.037 -6.759 9.174 1.00 90.44 82 VAL A CA 1
ATOM 637 C C . VAL A 1 82 ? -3.060 -6.304 8.139 1.00 90.44 82 VAL A C 1
ATOM 639 O O . VAL A 1 82 ? -2.937 -6.688 6.975 1.00 90.44 82 VAL A O 1
ATOM 642 N N . SER A 1 83 ? -3.999 -5.454 8.544 1.00 91.06 83 SER A N 1
ATOM 643 C CA . SER A 1 83 ? -5.035 -4.872 7.683 1.00 91.06 83 SER A CA 1
ATOM 644 C C . SER A 1 83 ? -4.413 -4.061 6.542 1.00 91.06 83 SER A C 1
ATOM 646 O O . SER A 1 83 ? -4.616 -4.378 5.370 1.00 91.06 83 SER A O 1
ATOM 648 N N . LEU A 1 84 ? -3.467 -3.167 6.857 1.00 92.25 84 LEU A N 1
ATOM 649 C CA . LEU A 1 84 ? -2.702 -2.425 5.851 1.00 92.25 84 LEU A CA 1
ATOM 650 C C . LEU A 1 84 ? -1.972 -3.348 4.860 1.00 92.25 84 LEU A C 1
ATOM 652 O O . LEU A 1 84 ? -2.042 -3.155 3.648 1.00 92.25 84 LEU A O 1
ATOM 656 N N . ARG A 1 85 ? -1.280 -4.389 5.345 1.00 91.44 85 ARG A N 1
ATOM 657 C CA . ARG A 1 85 ? -0.568 -5.345 4.471 1.00 91.44 85 ARG A CA 1
ATOM 658 C C . ARG A 1 85 ? -1.515 -6.122 3.558 1.00 91.44 85 ARG A C 1
ATOM 660 O O . ARG A 1 85 ? -1.145 -6.416 2.416 1.00 91.44 85 ARG A O 1
ATOM 667 N N . ARG A 1 86 ? -2.706 -6.475 4.049 1.00 90.69 86 ARG A N 1
ATOM 668 C CA . ARG A 1 86 ? -3.747 -7.131 3.249 1.00 90.69 86 ARG A CA 1
ATOM 669 C C . ARG A 1 86 ? -4.248 -6.192 2.165 1.00 90.69 86 ARG A C 1
ATOM 671 O O . ARG A 1 86 ? -4.213 -6.582 1.002 1.00 90.69 86 ARG A O 1
ATOM 678 N N . LEU A 1 87 ? -4.600 -4.960 2.524 1.00 91.19 87 LEU A N 1
ATOM 679 C CA . LEU A 1 87 ? -5.094 -3.960 1.585 1.00 91.19 87 LEU A CA 1
ATOM 680 C C . LEU A 1 87 ? -4.071 -3.653 0.483 1.00 91.19 87 LEU A C 1
ATOM 682 O O . LEU A 1 87 ? -4.412 -3.714 -0.696 1.00 91.19 87 LEU A O 1
ATOM 686 N N . ILE A 1 88 ? -2.796 -3.463 0.840 1.00 92.94 88 ILE A N 1
ATOM 687 C CA . ILE A 1 88 ? -1.700 -3.305 -0.132 1.00 92.94 88 ILE A CA 1
ATOM 688 C C . ILE A 1 88 ? -1.622 -4.504 -1.080 1.00 92.94 88 ILE A C 1
ATOM 690 O O . ILE A 1 88 ? -1.499 -4.331 -2.288 1.00 92.94 88 ILE A O 1
ATOM 694 N N . SER A 1 89 ? -1.703 -5.727 -0.551 1.00 91.06 89 SER A N 1
ATOM 695 C CA . SER A 1 89 ? -1.634 -6.935 -1.381 1.00 91.06 89 SER A CA 1
ATOM 696 C C . SER A 1 89 ? -2.824 -7.043 -2.337 1.00 91.06 89 SER A C 1
ATOM 698 O O . SER A 1 89 ? -2.658 -7.501 -3.465 1.00 91.06 89 SER A O 1
ATOM 700 N N . THR A 1 90 ? -4.013 -6.617 -1.904 1.00 91.19 90 THR A N 1
ATOM 701 C CA . THR A 1 90 ? -5.211 -6.561 -2.748 1.00 91.19 90 THR A CA 1
ATOM 702 C C . THR A 1 90 ? -5.039 -5.546 -3.873 1.00 91.19 90 THR A C 1
ATOM 704 O O . THR A 1 90 ? -5.264 -5.900 -5.029 1.00 91.19 90 THR A O 1
ATOM 707 N N . VAL A 1 91 ? -4.576 -4.330 -3.561 1.00 91.81 91 VAL A N 1
ATOM 708 C CA . VAL A 1 91 ? -4.299 -3.292 -4.568 1.00 91.81 91 VAL A CA 1
ATOM 709 C C . VAL A 1 91 ? -3.274 -3.790 -5.582 1.00 91.81 91 VAL A C 1
ATOM 711 O O . VAL A 1 91 ? -3.575 -3.833 -6.770 1.00 91.81 91 VAL A O 1
ATOM 714 N N . VAL A 1 92 ? -2.111 -4.265 -5.126 1.00 91.19 92 VAL A N 1
ATOM 715 C CA . VAL A 1 92 ? -1.045 -4.737 -6.024 1.00 91.19 92 VAL A CA 1
ATOM 716 C C . VAL A 1 92 ? -1.527 -5.889 -6.900 1.00 91.19 92 VAL A C 1
ATOM 718 O O . VAL A 1 92 ? -1.226 -5.919 -8.082 1.00 91.19 92 VAL A O 1
ATOM 721 N N . ARG A 1 93 ? -2.305 -6.832 -6.365 1.00 88.69 93 ARG A N 1
ATOM 722 C CA . ARG A 1 93 ? -2.850 -7.933 -7.170 1.00 88.69 93 ARG A CA 1
ATOM 723 C C . ARG A 1 93 ? -3.842 -7.456 -8.227 1.00 88.69 93 ARG A C 1
ATOM 725 O O . ARG A 1 93 ? -3.886 -8.035 -9.303 1.00 88.69 93 ARG A O 1
ATOM 732 N N . SER A 1 94 ? -4.658 -6.460 -7.900 1.00 87.25 94 SER A N 1
ATOM 733 C CA . SER A 1 94 ? -5.659 -5.920 -8.823 1.00 87.25 94 SER A CA 1
ATOM 734 C C . SER A 1 94 ? -5.003 -5.184 -10.002 1.00 87.25 94 SER A C 1
ATOM 736 O O . SER A 1 94 ? -5.425 -5.317 -11.150 1.00 87.25 94 SER A O 1
ATOM 738 N N . THR A 1 95 ? -3.892 -4.488 -9.754 1.00 89.00 95 THR A N 1
ATOM 739 C CA . THR A 1 95 ? -3.199 -3.702 -10.783 1.00 89.00 95 THR A CA 1
ATOM 740 C C . THR A 1 95 ? -2.072 -4.452 -11.486 1.00 89.00 95 THR A C 1
ATOM 742 O O . THR A 1 95 ? -1.804 -4.175 -12.651 1.00 89.00 95 THR A O 1
ATOM 745 N N . HIS A 1 96 ? -1.457 -5.421 -10.806 1.00 86.38 96 HIS A N 1
ATOM 746 C CA . HIS A 1 96 ? -0.339 -6.236 -11.287 1.00 86.38 96 HIS A CA 1
ATOM 747 C C . HIS A 1 96 ? -0.588 -7.742 -11.077 1.00 86.38 96 HIS A C 1
ATOM 749 O O . HIS A 1 96 ? 0.143 -8.417 -10.332 1.00 86.38 96 HIS A O 1
ATOM 755 N N . PRO A 1 97 ? -1.648 -8.307 -11.682 1.00 83.00 97 PRO A N 1
ATOM 756 C CA . PRO A 1 97 ? -2.006 -9.707 -11.487 1.00 83.00 97 PRO A CA 1
ATOM 757 C C . PRO A 1 97 ? -0.960 -10.682 -12.060 1.00 83.00 97 PRO A C 1
ATOM 759 O O . PRO A 1 97 ? -0.877 -11.824 -11.604 1.00 83.00 97 PRO A O 1
ATOM 762 N N . GLU A 1 98 ? -0.109 -10.239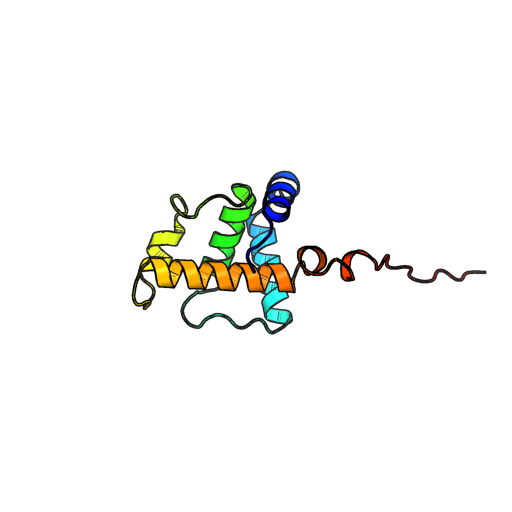 -12.988 1.00 81.25 98 GLU A N 1
ATOM 763 C CA . GLU A 1 98 ? 0.983 -11.007 -13.598 1.00 81.25 98 GLU A CA 1
ATOM 764 C C . GLU A 1 98 ? 2.008 -11.544 -12.584 1.00 81.25 98 GLU A C 1
ATOM 766 O O . GLU A 1 98 ? 2.634 -12.575 -12.818 1.00 81.25 98 GLU A O 1
ATOM 771 N N . PHE A 1 99 ? 2.138 -10.907 -11.415 1.00 76.56 99 PHE A N 1
ATOM 772 C CA . PHE A 1 99 ? 3.019 -11.371 -10.335 1.00 76.56 99 PHE A CA 1
ATOM 773 C C . PHE A 1 99 ? 2.391 -12.464 -9.454 1.00 76.56 99 PHE A C 1
ATOM 775 O O . PHE A 1 99 ? 3.064 -13.008 -8.575 1.00 76.56 99 PHE A O 1
ATOM 782 N N . TYR A 1 100 ? 1.111 -12.780 -9.663 1.00 70.56 100 TYR A N 1
ATOM 783 C CA . TYR A 1 100 ? 0.349 -13.748 -8.868 1.00 70.56 100 TYR A CA 1
ATOM 784 C C . TYR A 1 100 ? -0.262 -14.874 -9.695 1.00 70.56 100 TYR A C 1
ATOM 786 O O . TYR A 1 100 ? -0.497 -15.951 -9.148 1.00 70.56 100 TYR A O 1
ATOM 794 N N . ASP A 1 101 ? -0.511 -14.642 -10.982 1.00 64.75 101 ASP A N 1
ATOM 795 C CA . ASP A 1 101 ? -0.967 -15.664 -11.912 1.00 64.75 101 ASP A CA 1
ATOM 796 C C . ASP A 1 101 ? 0.038 -15.817 -13.070 1.00 64.75 101 ASP A C 1
ATOM 798 O O . ASP A 1 101 ? 0.069 -14.988 -13.987 1.00 64.75 101 ASP A O 1
ATOM 802 N N . PRO A 1 102 ? 0.838 -16.901 -13.089 1.00 57.91 102 PRO A N 1
ATOM 803 C CA . PRO A 1 102 ? 1.782 -17.156 -14.174 1.00 57.91 102 PRO A CA 1
ATOM 804 C C . PRO A 1 102 ? 1.102 -17.358 -15.539 1.00 57.91 102 PRO A C 1
ATOM 806 O O . PRO A 1 102 ? 1.775 -17.317 -16.570 1.00 57.91 102 PRO A O 1
ATOM 809 N N . ARG A 1 103 ? -0.223 -17.562 -15.588 1.00 59.28 103 ARG A N 1
ATOM 810 C CA . ARG A 1 103 ? -0.988 -17.680 -16.838 1.00 59.28 103 ARG A CA 1
ATOM 811 C C . ARG A 1 103 ? -1.302 -16.323 -17.469 1.00 59.28 103 ARG A C 1
ATOM 813 O O . ARG A 1 103 ? -1.510 -16.272 -18.679 1.00 59.28 103 ARG A O 1
ATOM 820 N N . LEU A 1 104 ? -1.293 -15.236 -16.695 1.00 53.56 104 LEU A N 1
ATOM 821 C CA . LEU A 1 104 ? -1.525 -13.878 -17.204 1.00 53.56 104 LEU A CA 1
ATOM 822 C C . LEU A 1 104 ? -0.270 -13.261 -17.836 1.00 53.56 104 LEU A C 1
ATOM 824 O O . LEU A 1 104 ? -0.391 -12.454 -18.751 1.00 53.56 104 LEU A O 1
ATOM 828 N N . VAL A 1 105 ? 0.926 -13.723 -17.451 1.00 52.62 105 VAL A N 1
ATOM 829 C CA . VAL A 1 105 ? 2.208 -13.345 -18.084 1.00 52.62 105 VAL A CA 1
ATOM 830 C C . VAL A 1 105 ? 2.278 -13.801 -19.557 1.00 52.62 105 VAL A C 1
ATOM 832 O O . VAL A 1 105 ? 3.011 -13.234 -20.360 1.00 52.62 105 VAL A O 1
ATOM 835 N N . LYS A 1 106 ? 1.498 -14.825 -19.940 1.00 44.34 106 LYS A N 1
ATOM 836 C CA . LYS A 1 106 ? 1.533 -15.479 -21.263 1.00 44.34 106 LYS A CA 1
ATOM 837 C C . LYS A 1 106 ? 0.533 -14.945 -22.293 1.00 44.34 106 LYS A C 1
ATOM 839 O O . LYS A 1 106 ? 0.273 -15.630 -23.280 1.00 44.34 106 LYS A O 1
ATOM 844 N N . ARG A 1 107 ? -0.023 -13.746 -22.122 1.00 41.31 107 ARG A N 1
ATOM 845 C CA . ARG A 1 107 ? -0.723 -13.078 -23.228 1.00 41.31 107 ARG A CA 1
ATOM 846 C C . ARG A 1 107 ? 0.170 -11.982 -23.796 1.00 41.31 107 ARG A C 1
ATOM 848 O O . ARG A 1 107 ? 0.070 -10.844 -23.346 1.00 41.31 107 ARG A O 1
ATOM 855 N N . PRO A 1 108 ? 1.034 -12.279 -24.787 1.00 43.34 108 PRO A N 1
ATOM 856 C CA . PRO A 1 108 ? 1.417 -11.220 -25.698 1.00 43.34 108 PRO A CA 1
ATOM 857 C C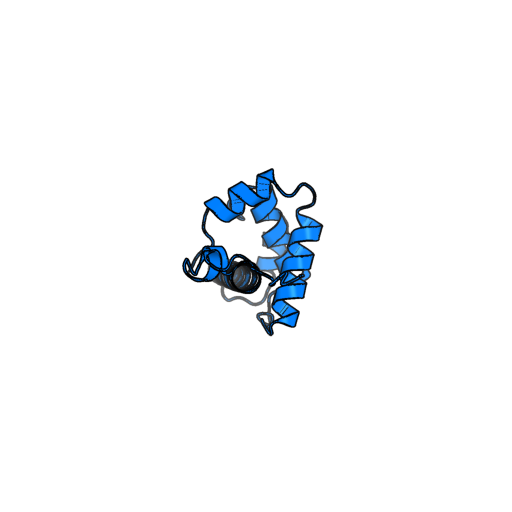 . PRO A 1 108 ? 0.107 -10.689 -26.287 1.00 43.34 108 PRO A C 1
ATOM 859 O O . PRO A 1 108 ? -0.722 -11.468 -26.760 1.00 43.34 108 PRO A O 1
ATOM 862 N N . ASN A 1 109 ? -0.108 -9.378 -26.217 1.00 44.44 109 ASN A N 1
ATOM 863 C CA . ASN A 1 109 ? -1.087 -8.721 -27.071 1.00 44.44 109 ASN A CA 1
ATOM 864 C C . ASN A 1 109 ? -0.611 -8.914 -28.515 1.00 44.44 109 ASN A C 1
ATOM 866 O O . ASN A 1 109 ? 0.011 -8.033 -29.100 1.00 44.44 109 ASN A O 1
ATOM 870 N N . THR A 1 110 ? -0.880 -10.077 -29.104 1.00 44.72 110 THR A N 1
ATOM 871 C CA . THR A 1 110 ? -0.968 -10.211 -30.551 1.00 44.72 110 THR A CA 1
ATOM 872 C C . THR A 1 110 ? -2.278 -9.550 -30.945 1.00 44.72 110 THR A C 1
ATOM 874 O O . THR A 1 110 ? -3.279 -10.213 -31.213 1.00 44.72 110 THR A O 1
ATOM 877 N N . SER A 1 111 ? -2.284 -8.216 -30.919 1.00 41.38 111 SER A N 1
ATOM 878 C CA . SER A 1 111 ? -3.157 -7.473 -31.809 1.00 41.38 111 SER A CA 1
ATOM 879 C C . SER A 1 111 ? -2.783 -7.926 -33.211 1.00 41.38 111 SER A C 1
ATOM 881 O O . SER A 1 111 ? -1.675 -7.670 -33.680 1.00 41.38 111 SER A O 1
ATOM 883 N N . SER A 1 112 ? -3.690 -8.683 -33.823 1.00 49.69 112 SER A N 1
ATOM 884 C CA . SER A 1 112 ? -3.696 -8.963 -35.247 1.00 49.69 112 SER A CA 1
ATOM 885 C C . SER A 1 112 ? -3.363 -7.692 -36.017 1.00 49.69 112 SER A C 1
ATOM 887 O O . SER A 1 112 ? -4.119 -6.725 -35.969 1.00 49.69 112 SER A O 1
ATOM 889 N N . VAL A 1 113 ? -2.270 -7.721 -36.769 1.00 47.09 113 VAL A N 1
ATOM 890 C CA . VAL A 1 113 ? -2.134 -6.889 -37.959 1.00 47.09 113 VAL A CA 1
ATOM 891 C C . VAL A 1 113 ? -2.160 -7.855 -39.133 1.00 47.09 113 VAL A C 1
ATOM 893 O O . VAL A 1 113 ? -1.138 -8.348 -39.595 1.00 47.09 113 VAL A O 1
ATOM 896 N N . PHE A 1 114 ? -3.382 -8.210 -39.529 1.00 52.94 114 PHE A N 1
ATOM 897 C CA . PHE A 1 114 ? -3.668 -8.687 -40.873 1.00 52.94 114 PHE A CA 1
ATOM 898 C C . PHE A 1 114 ? -3.767 -7.438 -41.753 1.00 52.94 114 PHE A C 1
ATOM 900 O O . PHE A 1 114 ? -4.763 -6.726 -41.683 1.00 52.94 114 PHE A O 1
ATOM 907 N N . THR A 1 115 ? -2.726 -7.170 -42.531 1.00 49.31 115 THR A N 1
ATOM 908 C CA . THR A 1 115 ? -2.720 -6.295 -43.716 1.00 49.31 115 THR A CA 1
ATOM 909 C C . THR A 1 115 ? -1.500 -6.721 -44.532 1.00 49.31 115 THR A C 1
ATOM 911 O O . THR A 1 115 ? -0.409 -6.731 -43.965 1.00 49.31 115 THR A O 1
ATOM 914 N N . SER A 1 116 ? -1.525 -7.088 -45.804 1.00 48.22 116 SER A N 1
ATOM 915 C CA . SER A 1 116 ? -2.534 -7.407 -46.817 1.00 48.22 116 SER A CA 1
ATOM 916 C C . SER A 1 116 ? -1.801 -8.257 -47.859 1.00 48.22 116 SER A C 1
ATOM 918 O O . SER A 1 116 ? -0.558 -8.109 -47.942 1.00 48.22 116 SER A O 1
#

Solvent-accessible surface area (backbone atoms only — not comparable to full-atom values): 6839 Å² total; per-residue (Å²): 120,82,73,59,60,65,58,22,42,51,41,38,73,73,41,93,55,33,59,62,54,22,44,52,38,49,53,52,16,45,76,73,66,54,72,73,60,96,76,60,53,67,70,59,52,26,53,52,46,17,53,23,25,72,49,36,54,48,76,65,89,82,43,81,62,48,61,65,52,58,72,35,96,50,97,41,65,64,58,38,53,51,51,52,55,50,52,51,28,51,32,47,42,66,67,45,42,52,86,79,35,78,73,62,64,70,60,74,86,74,71,81,79,88,79,133

Foldseek 3Di:
DFQDLVVLQVLLVVPPPLLVVLLVLLVLLVVVVLDDPPFQDSVLLSQVSSVSNNVSNDDCPPRPCLVVLQPTPDPGSVRSVVSSRVSNRSSCCSVPVCSVDVVVVPDDPPPDPPDD

Secondary structure (DSSP, 8-state):
-PPPHHHHHHHHHH-S-HHHHHHHHHHHHHHTT-PPPTTS-HHHHHHHHHHHHHTTT--GGG-TTHHHHHTSS-SSHHHHHHHHHHHHHHHHHHH-GGGT-TTTTT----------

Radius of gyration: 16.17 Å; Cα contacts (8 Å, |Δi|>4): 107; chains: 1; bounding box: 29×27×65 Å